Protein AF-A0A9N9K2U1-F1 (afdb_monomer_lite)

Radius of gyration: 15.83 Å; chains: 1; bounding box: 37×34×40 Å

Sequence (116 aa):
YLFLLRSVTKIMSVLKENAMYYLAAAVSDFFIPAQKMLETDPALLVDKSRLALTRYGHQIVIANLLTTRKREVVLITRDSEFPIKLTEDEIAEDKEIESKIIPELVTRHHEWIRDA

Secondary structure (DSSP, 8-state):
-HHHHHHHHHHHTTTGGG------S--TTS---GGGTT---HHHHHHHHHHHHHHH--S-EEE--TTTTTTEEEEE-SS-EEEEE--HHHHHTT--THHHHHHHHHHHHHHHHHH-

InterPro domains:
  IPR035929 CoaB-like superfamily [G3DSA:3.40.50.10300] (1-38)
  IPR035929 CoaB-like superfamily [G3DSA:3.40.50.10300] (39-116)
  IPR035929 CoaB-like superfamily [SSF102645] (1-113)

pLDDT: mean 78.91, std 15.03, range [39.44, 92.38]

Organism: NCBI:txid60492

Structure (mmCIF, N/CA/C/O backbone):
data_AF-A0A9N9K2U1-F1
#
_entry.id   AF-A0A9N9K2U1-F1
#
loop_
_atom_site.group_PDB
_atom_site.id
_atom_site.type_symbol
_atom_site.label_atom_id
_atom_site.label_alt_id
_atom_site.label_comp_id
_atom_site.label_asym_id
_atom_site.label_entity_id
_atom_site.label_seq_id
_atom_site.pdbx_PDB_ins_code
_atom_site.Cartn_x
_atom_site.Cartn_y
_atom_site.Cartn_z
_atom_site.occupancy
_atom_site.B_iso_or_equiv
_atom_site.auth_seq_id
_atom_site.auth_comp_id
_atom_site.auth_asym_id
_atom_site.auth_atom_id
_atom_site.pdbx_PDB_model_num
ATOM 1 N N . TYR A 1 1 ? -21.525 -0.632 -5.231 1.00 62.09 1 TYR A N 1
ATOM 2 C CA . TYR A 1 1 ? -20.169 -0.629 -4.644 1.00 62.09 1 TYR A CA 1
ATOM 3 C C . TYR A 1 1 ? -20.146 -0.031 -3.232 1.00 62.09 1 TYR A C 1
ATOM 5 O O . TYR A 1 1 ? -19.990 -0.790 -2.286 1.00 62.09 1 TYR A O 1
ATOM 13 N N . LEU A 1 2 ? -20.403 1.273 -3.050 1.00 71.06 2 LEU A N 1
ATOM 14 C CA . LEU A 1 2 ? -20.284 1.954 -1.742 1.00 71.06 2 LEU A CA 1
ATOM 15 C C . LEU A 1 2 ? -21.135 1.347 -0.609 1.00 71.06 2 LEU A C 1
ATOM 17 O O . LEU A 1 2 ? -20.677 1.252 0.525 1.00 71.06 2 LEU A O 1
ATOM 21 N N . PHE A 1 3 ? -22.356 0.894 -0.910 1.00 75.62 3 PHE A N 1
ATOM 22 C CA . PHE A 1 3 ? -23.236 0.272 0.087 1.00 75.62 3 PHE A CA 1
ATOM 23 C C . PHE A 1 3 ? -22.705 -1.078 0.603 1.00 75.62 3 PHE A C 1
ATOM 25 O O . PHE A 1 3 ? -22.787 -1.364 1.797 1.00 75.62 3 PHE A O 1
ATOM 32 N N . LEU A 1 4 ? -22.111 -1.884 -0.284 1.00 80.56 4 LEU A N 1
ATOM 33 C CA . LEU A 1 4 ? -21.496 -3.164 0.075 1.00 80.56 4 LEU A CA 1
ATOM 34 C C . LEU A 1 4 ? -20.238 -2.935 0.907 1.00 80.56 4 LEU A C 1
ATOM 36 O O . LEU A 1 4 ? -20.122 -3.510 1.984 1.00 80.56 4 LEU A O 1
ATOM 40 N N . LEU A 1 5 ? -19.360 -2.026 0.468 1.00 82.50 5 LEU A N 1
ATOM 41 C CA . LEU A 1 5 ? -18.150 -1.679 1.213 1.00 82.50 5 LEU A CA 1
ATOM 42 C C . LEU A 1 5 ? -18.492 -1.189 2.627 1.00 82.50 5 LEU A C 1
ATOM 44 O O . LEU A 1 5 ? -17.923 -1.681 3.593 1.00 82.50 5 LEU A O 1
ATOM 48 N N . ARG A 1 6 ? -19.490 -0.306 2.769 1.00 82.94 6 ARG A N 1
ATOM 49 C CA . ARG A 1 6 ? -19.962 0.167 4.083 1.00 82.94 6 ARG A CA 1
ATOM 50 C C . ARG A 1 6 ? -20.526 -0.954 4.963 1.00 82.94 6 ARG A C 1
ATOM 52 O O . ARG A 1 6 ? -20.464 -0.865 6.185 1.00 82.94 6 ARG A O 1
ATOM 59 N N . SER A 1 7 ? -21.137 -1.970 4.365 1.00 85.06 7 SER A N 1
ATOM 60 C CA . SER A 1 7 ? -21.691 -3.101 5.114 1.00 85.06 7 SER A CA 1
ATOM 61 C C . SER A 1 7 ? -20.575 -4.031 5.588 1.00 85.06 7 SER A C 1
ATOM 63 O O . SER A 1 7 ? -20.546 -4.398 6.759 1.00 85.06 7 SER A O 1
ATOM 65 N N . VAL A 1 8 ? -19.608 -4.326 4.715 1.00 87.25 8 VAL A N 1
ATOM 66 C CA . VAL A 1 8 ? -18.418 -5.121 5.048 1.00 87.25 8 VAL A CA 1
ATOM 67 C C . VAL A 1 8 ? -17.598 -4.441 6.143 1.00 87.25 8 VAL A C 1
ATOM 69 O O . VAL A 1 8 ? -17.231 -5.101 7.111 1.00 87.25 8 VAL A O 1
ATOM 72 N N . THR A 1 9 ? -17.392 -3.121 6.069 1.00 86.81 9 THR A N 1
ATOM 73 C CA . THR A 1 9 ? -16.618 -2.402 7.094 1.00 86.81 9 THR A CA 1
ATOM 74 C C . THR A 1 9 ? -17.273 -2.438 8.475 1.00 86.81 9 THR A C 1
ATOM 76 O O . THR A 1 9 ? -16.577 -2.528 9.483 1.00 86.81 9 THR A O 1
ATOM 79 N N . LYS A 1 10 ? -18.612 -2.429 8.548 1.00 86.56 10 LYS A N 1
ATOM 80 C CA . LYS A 1 10 ? -19.348 -2.603 9.813 1.00 86.56 10 LYS A CA 1
ATOM 81 C C . LYS A 1 10 ? -19.220 -4.011 10.386 1.00 86.56 10 LYS A C 1
ATOM 83 O O . LYS A 1 10 ? -19.194 -4.163 11.596 1.00 86.56 10 LYS A O 1
ATOM 88 N N . ILE A 1 11 ? -19.174 -5.035 9.538 1.00 89.25 11 ILE A N 1
ATOM 89 C CA . ILE A 1 11 ? -19.014 -6.424 9.991 1.00 89.25 11 ILE A CA 1
ATOM 90 C C . ILE A 1 11 ? -17.582 -6.641 10.490 1.00 89.25 11 ILE A C 1
ATOM 92 O O . ILE A 1 11 ? -17.364 -7.210 11.557 1.00 89.25 11 ILE A O 1
ATOM 96 N N . MET A 1 12 ? -16.601 -6.128 9.748 1.00 88.12 12 MET A N 1
ATOM 97 C CA . MET A 1 12 ? -15.184 -6.258 10.077 1.00 88.12 12 MET A CA 1
ATOM 98 C C . MET A 1 12 ? -14.746 -5.375 11.255 1.00 88.12 12 MET A C 1
ATOM 100 O O . MET A 1 12 ? -13.660 -5.589 11.783 1.00 88.12 12 MET A O 1
ATOM 104 N N . SER A 1 13 ? -15.576 -4.437 11.737 1.00 87.06 13 SER A N 1
ATOM 105 C CA . SER A 1 13 ? -15.221 -3.582 12.881 1.00 87.06 13 SER A CA 1
ATOM 106 C C . SER A 1 13 ? -14.967 -4.363 14.174 1.00 87.06 13 SER A C 1
ATOM 108 O O . SER A 1 13 ? -14.296 -3.854 15.066 1.00 87.06 13 SER A O 1
ATOM 110 N N . VAL A 1 14 ? -15.479 -5.595 14.285 1.00 90.81 14 VAL A N 1
ATOM 111 C CA . VAL A 1 14 ? -15.221 -6.491 15.427 1.00 90.81 14 VAL A CA 1
ATOM 112 C C . VAL A 1 14 ? -13.753 -6.929 15.482 1.00 90.81 14 VAL A C 1
ATOM 114 O O . VAL A 1 14 ? -13.219 -7.132 16.568 1.00 90.81 14 VAL A O 1
ATOM 117 N N . LEU A 1 15 ? -13.092 -7.032 14.325 1.00 87.56 15 LEU A N 1
ATOM 118 C CA . LEU A 1 15 ? -11.693 -7.455 14.210 1.00 87.56 15 LEU A CA 1
ATOM 119 C C . LEU A 1 15 ? -10.699 -6.321 14.503 1.00 87.56 15 LEU A C 1
ATOM 121 O O . LEU A 1 15 ? -9.527 -6.604 14.748 1.00 87.56 15 LEU A O 1
ATOM 125 N N . LYS A 1 16 ? -11.169 -5.064 14.504 1.00 86.69 16 LYS A N 1
ATOM 126 C CA . LYS A 1 16 ? -10.372 -3.850 14.739 1.00 86.69 16 LYS A CA 1
ATOM 127 C C . LYS A 1 16 ? -9.059 -3.854 13.933 1.00 86.69 16 LYS A C 1
ATOM 129 O O . LYS A 1 16 ? -9.114 -3.995 12.715 1.00 86.69 16 LYS A O 1
ATOM 134 N N . GLU A 1 17 ? -7.907 -3.710 14.588 1.00 85.75 17 GLU A N 1
ATOM 135 C CA . GLU A 1 17 ? -6.563 -3.714 14.002 1.00 85.75 17 GLU A CA 1
ATOM 136 C C . GLU A 1 17 ? -6.183 -5.021 13.292 1.00 85.75 17 GLU A C 1
ATOM 138 O O . GLU A 1 17 ? -5.296 -5.001 12.451 1.00 85.75 17 GLU A O 1
ATOM 143 N N . ASN A 1 18 ? -6.883 -6.135 13.543 1.00 86.50 18 ASN A N 1
ATOM 144 C CA . ASN A 1 18 ? -6.639 -7.407 12.850 1.00 86.50 18 ASN A CA 1
ATOM 145 C C . ASN A 1 18 ? -7.273 -7.471 11.450 1.00 86.50 18 ASN A C 1
ATOM 147 O O . ASN A 1 18 ? -7.110 -8.466 10.740 1.00 86.50 18 ASN A O 1
ATOM 151 N N . ALA A 1 19 ? -8.034 -6.448 11.052 1.00 88.12 19 ALA A N 1
ATOM 152 C CA . ALA A 1 19 ? -8.656 -6.351 9.739 1.00 88.12 19 ALA A CA 1
ATOM 153 C C . ALA A 1 19 ? -7.898 -5.378 8.824 1.00 88.12 19 ALA A C 1
ATOM 155 O O . ALA A 1 19 ? -7.856 -4.176 9.077 1.00 88.12 19 ALA A O 1
ATOM 156 N N . MET A 1 20 ? -7.422 -5.882 7.682 1.00 87.06 20 MET A N 1
ATOM 157 C CA . MET A 1 20 ? -6.879 -5.062 6.598 1.00 87.06 20 MET A CA 1
ATOM 158 C C . MET A 1 20 ? -7.894 -4.901 5.461 1.00 87.06 20 MET A C 1
ATOM 160 O O . MET A 1 20 ? -8.504 -5.872 5.013 1.00 87.06 20 MET A O 1
ATOM 164 N N . TYR A 1 21 ? -8.009 -3.682 4.926 1.00 87.06 21 TYR A N 1
ATOM 165 C CA . TYR A 1 21 ? -8.753 -3.405 3.696 1.00 87.06 21 TYR A CA 1
ATOM 166 C C . TYR A 1 21 ? -7.792 -3.214 2.520 1.00 87.06 21 TYR A C 1
ATOM 168 O O . TYR A 1 21 ? -7.158 -2.169 2.390 1.00 87.06 21 TYR A O 1
ATOM 176 N N . TYR A 1 22 ? -7.721 -4.202 1.627 1.00 85.75 22 TYR A N 1
ATOM 177 C CA . TYR A 1 22 ? -6.996 -4.082 0.361 1.00 85.75 22 TYR A CA 1
ATOM 178 C C . TYR A 1 22 ? -7.919 -3.520 -0.730 1.00 85.75 22 TYR A C 1
ATOM 180 O O . TYR A 1 22 ? -8.595 -4.252 -1.454 1.00 85.75 22 TYR A O 1
ATOM 188 N N . LEU A 1 23 ? -8.000 -2.191 -0.812 1.00 79.88 23 LEU A N 1
ATOM 189 C CA 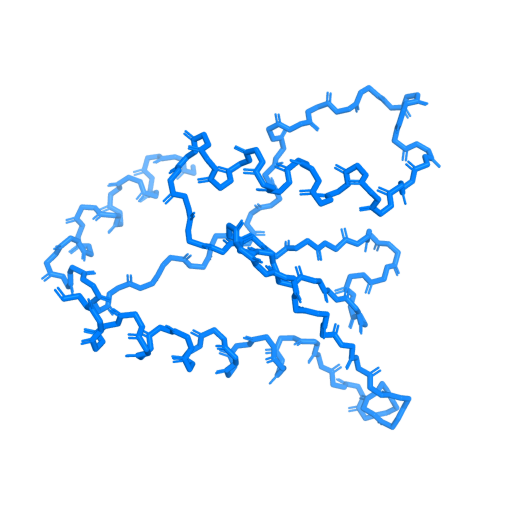. LEU A 1 23 ? -8.866 -1.488 -1.761 1.00 79.88 23 LEU A CA 1
ATOM 190 C C . LEU A 1 23 ? -8.109 -1.176 -3.060 1.00 79.88 23 LEU A C 1
ATOM 192 O O . LEU A 1 23 ? -7.808 -0.024 -3.348 1.00 79.88 23 LEU A O 1
ATOM 196 N N . ALA A 1 24 ? -7.845 -2.199 -3.876 1.00 66.38 24 ALA A N 1
ATOM 197 C CA . ALA A 1 24 ? -7.224 -2.047 -5.201 1.00 66.38 24 ALA A CA 1
ATOM 198 C C . ALA A 1 24 ? -8.148 -1.420 -6.268 1.00 66.38 24 ALA A C 1
ATOM 200 O O . ALA A 1 24 ? -7.840 -1.431 -7.460 1.00 66.38 24 ALA A O 1
ATOM 201 N N . ALA A 1 25 ? -9.302 -0.880 -5.866 1.00 54.62 25 ALA A N 1
ATOM 202 C CA . ALA A 1 25 ? -10.151 -0.135 -6.779 1.00 54.62 25 ALA A CA 1
ATOM 203 C C . ALA A 1 25 ? -9.381 1.105 -7.234 1.00 54.62 25 ALA A C 1
ATOM 205 O O . ALA A 1 25 ? -8.944 1.887 -6.395 1.00 54.62 25 ALA A O 1
ATOM 206 N N . ALA A 1 26 ? -9.217 1.277 -8.549 1.00 47.38 26 ALA A N 1
ATOM 207 C CA . ALA A 1 26 ? -8.640 2.482 -9.127 1.00 47.38 26 ALA A CA 1
ATOM 208 C C . ALA A 1 26 ? -9.384 3.694 -8.554 1.00 47.38 26 ALA A C 1
ATOM 210 O O . ALA A 1 26 ? -10.538 3.952 -8.907 1.00 47.38 26 ALA A O 1
ATOM 211 N N . VAL A 1 27 ? -8.748 4.384 -7.606 1.00 43.97 27 VAL A N 1
ATOM 212 C CA . VAL A 1 27 ? -9.331 5.540 -6.938 1.00 43.97 27 VAL A CA 1
ATOM 213 C C . VAL A 1 27 ? -9.322 6.663 -7.966 1.00 43.97 27 VAL A C 1
ATOM 215 O O . VAL A 1 27 ? -8.354 7.399 -8.128 1.00 43.97 27 VAL A O 1
ATOM 218 N N . SER A 1 28 ? -10.424 6.751 -8.707 1.00 39.69 28 SER A N 1
ATOM 219 C CA . SER A 1 28 ? -10.737 7.788 -9.691 1.00 39.69 28 SER A CA 1
ATOM 220 C C . SER A 1 28 ? -10.805 9.201 -9.083 1.00 39.69 28 SER A C 1
ATOM 222 O O . SER A 1 28 ? -11.158 10.146 -9.788 1.00 39.69 28 SER A O 1
ATOM 224 N N . ASP A 1 29 ? -10.478 9.384 -7.800 1.00 41.41 29 ASP A N 1
ATOM 225 C CA . ASP A 1 29 ? -10.630 10.653 -7.077 1.00 41.41 29 ASP A CA 1
ATOM 226 C C . ASP A 1 29 ? -9.716 11.773 -7.596 1.00 41.41 29 ASP A C 1
ATOM 228 O O . ASP A 1 29 ? -9.871 12.930 -7.207 1.00 41.41 29 ASP A O 1
ATOM 232 N N . PHE A 1 30 ? -8.812 11.466 -8.529 1.00 43.19 30 PHE A N 1
ATOM 233 C CA . PHE A 1 30 ? -8.181 12.464 -9.381 1.00 43.19 30 PHE A CA 1
ATOM 234 C C . PHE A 1 30 ? -8.648 12.268 -10.826 1.00 43.19 30 PHE A C 1
ATOM 236 O O . PHE A 1 30 ? -7.966 11.631 -11.627 1.00 43.19 30 PHE A O 1
ATOM 243 N N . PHE A 1 31 ? -9.801 12.847 -11.179 1.00 41.34 31 PHE A N 1
ATOM 244 C CA . PHE A 1 31 ? -10.161 13.086 -12.578 1.00 41.34 31 PHE A CA 1
ATOM 245 C C . PHE A 1 31 ? -9.148 14.080 -13.158 1.00 41.34 31 PHE A C 1
ATOM 247 O O . PHE A 1 31 ? -9.289 15.297 -13.039 1.00 41.34 31 PHE A O 1
ATOM 254 N N . ILE A 1 32 ? -8.060 13.555 -13.716 1.00 44.47 32 ILE A N 1
ATOM 255 C CA . ILE A 1 32 ? -7.128 14.330 -14.523 1.00 44.47 32 ILE A CA 1
ATOM 256 C C . ILE A 1 32 ? -7.801 14.456 -15.895 1.00 44.47 32 ILE A C 1
ATOM 258 O O . ILE A 1 32 ? -8.069 13.426 -16.512 1.00 44.47 32 ILE A O 1
ATOM 262 N N . PRO A 1 33 ? -8.104 15.670 -16.388 1.00 40.72 33 PRO A N 1
ATOM 263 C CA . PRO A 1 33 ? -8.613 15.847 -17.744 1.00 40.72 33 PRO A CA 1
ATOM 264 C C . PRO A 1 33 ? -7.694 15.125 -18.733 1.00 40.72 33 PRO A C 1
ATOM 266 O O . PRO A 1 33 ? -6.477 15.206 -18.579 1.00 40.72 33 PRO A O 1
ATOM 269 N N . ALA A 1 34 ? -8.248 14.452 -19.744 1.00 47.78 34 ALA A N 1
ATOM 270 C CA . ALA A 1 34 ? -7.492 13.612 -20.684 1.00 47.78 34 ALA A CA 1
ATOM 271 C C . ALA A 1 34 ? -6.252 14.305 -21.298 1.00 47.78 34 ALA A C 1
ATOM 273 O O . ALA A 1 34 ? -5.257 13.648 -21.584 1.00 47.78 34 ALA A O 1
ATOM 274 N N . GLN A 1 35 ? -6.258 15.640 -21.406 1.00 45.66 35 GLN A N 1
ATOM 275 C CA . GLN A 1 35 ? -5.111 16.455 -21.835 1.00 45.66 35 GLN A CA 1
ATOM 276 C C . GLN A 1 35 ? -3.897 16.442 -20.883 1.00 45.66 35 GLN A C 1
ATOM 278 O O . GLN A 1 35 ? -2.785 16.670 -21.342 1.00 45.66 35 GLN A O 1
ATOM 283 N N . LYS A 1 36 ? -4.077 16.173 -19.583 1.00 44.47 36 LYS A N 1
ATOM 284 C CA . LYS A 1 36 ? -3.003 16.028 -18.575 1.00 44.47 36 LYS A CA 1
ATOM 285 C C . LYS A 1 36 ? -2.699 14.567 -18.219 1.00 44.47 36 LYS A C 1
ATOM 287 O O . LYS A 1 36 ? -1.800 14.317 -17.427 1.00 44.47 36 LYS A O 1
ATOM 292 N N . MET A 1 37 ? -3.438 13.604 -18.778 1.00 47.19 37 MET A N 1
ATOM 293 C CA . MET A 1 37 ? -3.159 12.16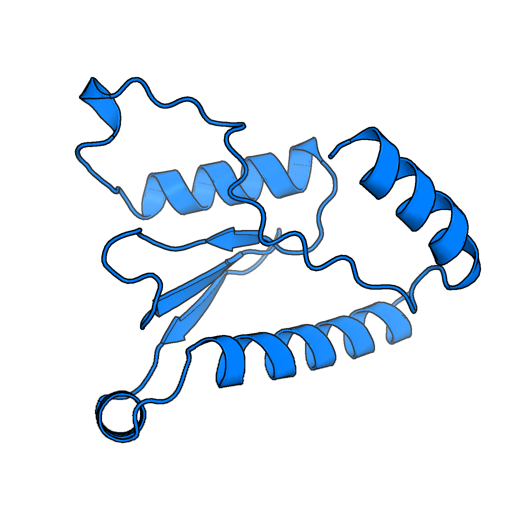9 -18.601 1.00 47.19 37 MET A CA 1
ATOM 294 C C . MET A 1 37 ? -1.977 11.684 -19.457 1.00 47.19 37 MET A C 1
ATOM 296 O O . MET A 1 37 ? -1.575 10.534 -19.329 1.00 47.19 37 MET A O 1
ATOM 300 N N . LEU A 1 38 ? -1.446 12.541 -20.335 1.00 39.44 38 LEU A N 1
ATOM 301 C CA . LEU A 1 38 ? -0.417 12.183 -21.312 1.00 39.44 38 LEU A CA 1
ATOM 302 C C . LEU A 1 38 ? 1.006 12.129 -20.747 1.00 39.44 38 LEU A C 1
ATOM 304 O O . LEU A 1 38 ? 1.866 11.541 -21.393 1.00 39.44 38 LEU A O 1
ATOM 308 N N . GLU A 1 39 ? 1.264 12.650 -19.546 1.00 42.66 39 GLU A N 1
ATOM 309 C CA . GLU A 1 39 ? 2.593 12.565 -18.937 1.00 42.66 39 GLU A CA 1
ATOM 310 C C . GLU A 1 39 ? 2.488 12.076 -17.494 1.00 42.66 39 GLU A C 1
ATOM 312 O O . GLU A 1 39 ? 2.108 12.785 -16.562 1.00 42.66 39 GLU A O 1
ATOM 317 N N . THR A 1 40 ? 2.773 10.786 -17.348 1.00 57.66 40 THR A N 1
ATOM 318 C CA . THR A 1 40 ? 2.823 10.028 -16.101 1.00 57.66 40 THR A CA 1
ATOM 319 C C . THR A 1 40 ? 4.042 10.462 -15.283 1.00 57.66 40 THR A C 1
ATOM 321 O O . THR A 1 40 ? 5.021 9.731 -15.198 1.00 57.66 40 THR A O 1
ATOM 324 N N . ASP A 1 41 ? 4.024 11.680 -14.741 1.00 64.75 41 ASP A N 1
ATOM 325 C CA . ASP A 1 41 ? 5.120 12.185 -13.910 1.00 64.75 41 ASP A CA 1
ATOM 326 C C . ASP A 1 41 ? 5.157 11.421 -12.567 1.00 64.75 41 ASP A C 1
ATOM 328 O O . ASP A 1 41 ? 4.193 11.506 -11.789 1.00 64.75 41 ASP A O 1
ATOM 332 N N . PRO A 1 42 ? 6.239 10.671 -12.270 1.00 66.81 42 PRO A N 1
ATOM 333 C CA . PRO A 1 42 ? 6.393 9.960 -11.004 1.00 66.81 42 PRO A CA 1
ATOM 334 C C . PRO A 1 42 ? 6.297 10.884 -9.784 1.00 66.81 42 PRO A C 1
ATOM 336 O O . PRO A 1 42 ? 5.760 10.469 -8.756 1.00 66.81 42 PRO A O 1
ATOM 339 N N . ALA A 1 43 ? 6.742 12.140 -9.896 1.00 70.12 43 ALA A N 1
ATOM 340 C CA . ALA A 1 43 ? 6.674 13.100 -8.795 1.00 70.12 43 ALA A CA 1
ATOM 341 C C . ALA A 1 43 ? 5.217 13.445 -8.442 1.00 70.12 43 ALA A C 1
ATOM 343 O O . ALA A 1 43 ? 4.815 13.408 -7.277 1.00 70.12 43 ALA A O 1
ATOM 344 N N . LEU A 1 44 ? 4.376 13.667 -9.458 1.00 75.50 44 LEU A N 1
ATOM 345 C CA . LEU A 1 44 ? 2.955 13.961 -9.263 1.00 75.50 44 LEU A CA 1
ATOM 346 C C . LEU A 1 44 ? 2.194 12.775 -8.649 1.00 75.50 44 LEU A C 1
ATOM 348 O O . LEU A 1 44 ? 1.200 12.963 -7.941 1.00 75.50 44 LEU A O 1
ATOM 352 N N . LEU A 1 45 ? 2.632 11.549 -8.939 1.00 74.88 45 LEU A N 1
ATOM 353 C CA . LEU A 1 45 ? 2.047 10.331 -8.386 1.00 74.88 45 LEU A CA 1
ATOM 354 C C . LEU A 1 45 ? 2.313 10.215 -6.877 1.00 74.88 45 LEU A C 1
ATOM 356 O O . LEU A 1 45 ? 1.402 9.866 -6.118 1.00 74.88 45 LEU A O 1
ATOM 360 N N . VAL A 1 46 ? 3.528 10.555 -6.440 1.00 80.25 46 VAL A N 1
ATOM 361 C CA . VAL A 1 46 ? 3.914 10.551 -5.023 1.00 80.25 46 VAL A CA 1
ATOM 362 C C . VAL A 1 46 ? 3.118 11.587 -4.237 1.00 80.25 46 VAL A C 1
ATOM 364 O O . VAL A 1 46 ? 2.475 11.241 -3.241 1.00 80.25 46 VAL A O 1
ATOM 367 N N . ASP A 1 47 ? 3.068 12.826 -4.722 1.00 82.00 47 ASP A N 1
ATOM 368 C CA . ASP A 1 47 ? 2.362 13.914 -4.037 1.00 82.00 47 ASP A CA 1
ATOM 369 C C . ASP A 1 47 ? 0.866 13.621 -3.875 1.00 82.00 47 ASP A C 1
ATOM 371 O O . ASP A 1 47 ? 0.285 13.820 -2.803 1.00 82.00 47 ASP A O 1
ATOM 375 N N . LYS A 1 48 ? 0.226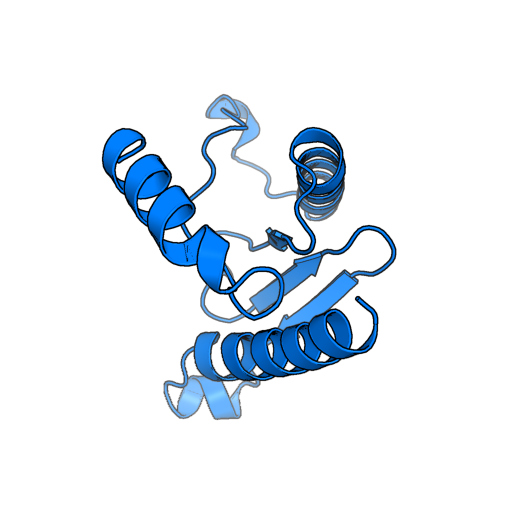 13.067 -4.913 1.00 78.25 48 LYS A N 1
ATOM 376 C CA . LYS A 1 48 ? -1.184 12.647 -4.845 1.00 78.25 48 LYS A CA 1
ATOM 377 C C . LYS A 1 48 ? -1.410 11.522 -3.850 1.00 78.25 48 LYS A C 1
ATOM 379 O O . LYS A 1 48 ? -2.415 11.533 -3.136 1.00 78.25 48 LYS A O 1
ATOM 384 N N . SER A 1 49 ? -0.485 10.571 -3.793 1.00 82.12 49 SER A N 1
ATOM 385 C CA . SER A 1 49 ? -0.557 9.455 -2.853 1.00 82.12 49 SER A CA 1
ATOM 386 C C . SER A 1 49 ? -0.453 9.958 -1.413 1.00 82.12 49 SER A C 1
ATOM 388 O O . SER A 1 49 ? -1.293 9.616 -0.582 1.00 82.12 49 SER A O 1
ATOM 390 N N . ARG A 1 50 ? 0.484 10.873 -1.132 1.00 84.81 50 ARG A N 1
ATOM 391 C CA . ARG A 1 50 ? 0.622 11.536 0.180 1.00 84.81 50 ARG A CA 1
ATOM 392 C C . ARG A 1 50 ? -0.601 12.375 0.552 1.00 84.81 50 ARG A C 1
ATOM 394 O O . ARG A 1 50 ? -1.042 12.352 1.708 1.00 84.81 50 ARG A O 1
ATOM 401 N N . LEU A 1 51 ? -1.204 13.053 -0.424 1.00 83.12 51 LEU A N 1
ATOM 402 C CA . LEU A 1 51 ? -2.453 13.782 -0.216 1.00 83.12 51 LEU A CA 1
ATOM 403 C C . LEU A 1 51 ? -3.608 12.834 0.138 1.00 83.12 51 LEU A C 1
ATOM 405 O O . LEU A 1 51 ? -4.353 13.126 1.070 1.00 83.12 51 LEU A O 1
ATOM 409 N N . ALA A 1 52 ? -3.744 11.695 -0.545 1.00 79.25 52 ALA A N 1
ATOM 410 C CA . ALA A 1 52 ? -4.767 10.692 -0.236 1.00 79.25 52 ALA A CA 1
ATOM 411 C C . ALA A 1 52 ? -4.571 10.070 1.160 1.00 79.25 52 ALA A C 1
ATOM 413 O O . ALA A 1 52 ? -5.539 9.952 1.915 1.00 79.25 52 ALA A O 1
ATOM 414 N N . LEU A 1 53 ? -3.327 9.755 1.541 1.00 84.06 53 LEU A N 1
ATOM 415 C CA . LEU A 1 53 ? -2.975 9.270 2.886 1.00 84.06 53 LEU A CA 1
ATOM 416 C C . LEU A 1 53 ? -3.406 10.253 3.985 1.00 84.06 53 LEU A C 1
ATOM 418 O O . LEU A 1 53 ? -3.940 9.851 5.022 1.00 84.06 53 LEU A O 1
ATOM 422 N N . THR A 1 54 ? -3.193 11.550 3.754 1.00 83.12 54 THR A N 1
ATOM 423 C CA . THR A 1 54 ? -3.573 12.606 4.704 1.00 83.12 54 THR A CA 1
ATOM 424 C C . THR A 1 54 ? -5.083 12.845 4.709 1.00 83.12 54 THR A C 1
ATOM 426 O O . THR A 1 54 ? -5.694 12.913 5.772 1.00 83.12 54 THR A O 1
ATOM 429 N N . ARG A 1 55 ? -5.705 12.934 3.528 1.00 81.75 55 ARG A N 1
ATOM 430 C CA . ARG A 1 55 ? -7.124 13.281 3.362 1.00 81.75 55 ARG A CA 1
ATOM 431 C C . ARG A 1 55 ? -8.067 12.197 3.871 1.00 81.75 55 ARG A C 1
ATOM 433 O O . ARG A 1 55 ? -9.108 12.521 4.434 1.00 81.75 55 ARG A O 1
ATOM 440 N N . TYR A 1 56 ? -7.720 10.933 3.650 1.00 79.62 56 TYR A N 1
ATOM 441 C CA . TYR A 1 56 ? -8.579 9.796 3.985 1.00 79.62 56 TYR A CA 1
ATOM 442 C C . TYR A 1 56 ? -8.084 8.996 5.192 1.00 79.62 56 TYR A C 1
ATOM 444 O O . TYR A 1 56 ? -8.742 8.045 5.608 1.00 79.62 56 TYR A O 1
ATOM 452 N N . GLY A 1 57 ? -6.933 9.367 5.761 1.00 80.75 57 GLY A N 1
ATOM 453 C CA . GLY A 1 57 ? -6.352 8.667 6.903 1.00 80.75 57 GLY A CA 1
ATOM 454 C C . GLY A 1 57 ? -5.869 7.251 6.579 1.00 80.75 57 GLY A C 1
ATOM 455 O O . GLY A 1 57 ? -5.760 6.435 7.488 1.00 80.75 57 GLY A O 1
ATOM 456 N N . HIS A 1 58 ? -5.608 6.941 5.305 1.00 85.19 58 HIS A N 1
ATOM 457 C CA . HIS A 1 58 ? -5.064 5.647 4.891 1.00 85.19 58 HIS A CA 1
ATOM 458 C C . HIS A 1 58 ? -3.622 5.473 5.388 1.00 85.19 58 HIS A C 1
ATOM 460 O O . HIS A 1 58 ? -2.881 6.450 5.523 1.00 85.19 58 HIS A O 1
ATOM 466 N N . GLN A 1 59 ? -3.229 4.226 5.648 1.00 84.56 59 GLN A N 1
ATOM 467 C CA . GLN A 1 59 ? -1.885 3.873 6.116 1.00 84.56 59 GLN A CA 1
ATOM 468 C C . GLN A 1 59 ? -0.897 3.741 4.949 1.00 84.56 59 GLN A C 1
ATOM 470 O O . GLN A 1 59 ? 0.247 4.182 5.048 1.00 84.56 59 GLN A O 1
ATOM 475 N N . ILE A 1 60 ? -1.345 3.141 3.842 1.00 87.38 60 ILE A N 1
ATOM 476 C CA . ILE A 1 60 ? -0.517 2.809 2.679 1.00 87.38 60 ILE A CA 1
ATOM 477 C C . ILE A 1 60 ? -1.300 3.117 1.398 1.00 87.38 60 ILE A C 1
ATOM 479 O O . ILE A 1 60 ? -2.497 2.839 1.312 1.00 87.38 60 ILE A O 1
ATOM 483 N N . VAL A 1 61 ? -0.614 3.663 0.393 1.00 86.12 61 VAL A N 1
ATOM 484 C CA . VAL A 1 61 ? -1.098 3.785 -0.989 1.00 86.12 61 VAL A CA 1
ATOM 485 C C . VAL A 1 61 ? -0.147 3.025 -1.906 1.00 86.12 61 VAL A C 1
ATOM 487 O O . VAL A 1 61 ? 1.063 3.204 -1.827 1.00 86.12 61 VAL A O 1
ATOM 490 N N . ILE A 1 62 ? -0.686 2.179 -2.784 1.00 85.38 62 ILE A N 1
ATOM 491 C CA . ILE A 1 62 ? 0.096 1.487 -3.813 1.00 85.38 62 ILE A CA 1
ATOM 492 C C . ILE A 1 62 ? -0.022 2.296 -5.095 1.00 85.38 62 ILE A C 1
ATOM 494 O O . ILE A 1 62 ? -1.080 2.350 -5.721 1.00 85.38 62 ILE A O 1
ATOM 498 N N . ALA A 1 63 ? 1.069 2.950 -5.455 1.00 83.38 63 ALA A N 1
ATOM 499 C CA . ALA A 1 63 ? 1.180 3.782 -6.630 1.00 83.38 63 ALA A CA 1
ATOM 500 C C . ALA A 1 63 ? 1.805 2.989 -7.781 1.00 83.38 63 ALA A C 1
ATOM 502 O O . ALA A 1 63 ? 2.774 2.256 -7.593 1.00 83.38 63 ALA A O 1
ATOM 503 N N . ASN A 1 64 ? 1.269 3.134 -8.987 1.00 78.88 64 ASN A N 1
ATOM 504 C CA . ASN A 1 64 ? 1.833 2.520 -10.181 1.00 78.88 64 ASN A CA 1
ATOM 505 C C . ASN A 1 64 ? 1.576 3.366 -11.429 1.00 78.88 64 ASN A C 1
ATOM 507 O O . ASN A 1 64 ? 0.602 4.115 -11.509 1.00 78.88 64 ASN A O 1
ATOM 511 N N . LEU A 1 65 ? 2.446 3.221 -12.428 1.00 75.00 65 LEU A N 1
ATOM 512 C CA . LEU A 1 65 ? 2.181 3.733 -13.770 1.00 75.00 65 LEU A CA 1
ATOM 513 C C . LEU A 1 65 ? 1.409 2.659 -14.543 1.00 75.00 65 LEU A C 1
ATOM 515 O O . LEU A 1 65 ? 1.712 1.472 -14.440 1.00 75.00 65 LEU A O 1
ATOM 519 N N . LEU A 1 66 ? 0.424 3.047 -15.358 1.00 70.19 66 LEU A N 1
ATOM 520 C CA . LEU A 1 66 ? -0.385 2.084 -16.126 1.00 70.19 66 LEU A CA 1
ATOM 521 C C . LEU A 1 66 ? 0.461 1.200 -17.053 1.00 70.19 66 LEU A C 1
ATOM 523 O O . LEU A 1 66 ? 0.125 0.037 -17.271 1.00 70.19 66 LEU A O 1
ATOM 527 N N . THR A 1 67 ? 1.561 1.748 -17.567 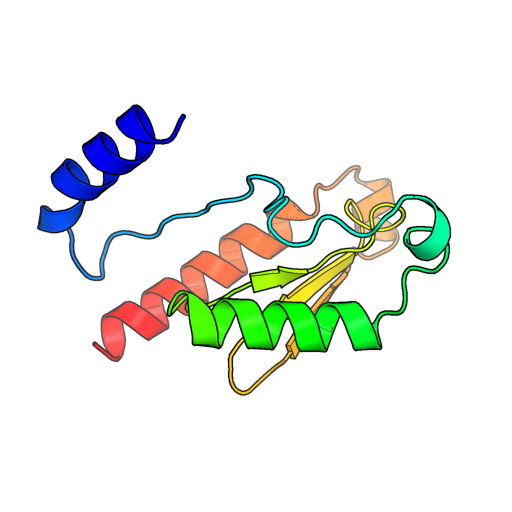1.00 71.38 67 THR A N 1
ATOM 528 C CA . THR A 1 67 ? 2.526 1.063 -18.432 1.00 71.38 67 THR A CA 1
ATOM 529 C C . THR A 1 67 ? 3.364 0.032 -17.676 1.00 71.38 67 THR A C 1
ATOM 531 O O . THR A 1 67 ? 3.682 -1.013 -18.239 1.00 71.38 67 THR A O 1
ATOM 534 N N . THR A 1 68 ? 3.686 0.285 -16.402 1.00 77.44 68 THR A N 1
ATOM 535 C CA . THR A 1 68 ? 4.584 -0.558 -15.596 1.00 77.44 68 THR A CA 1
ATOM 536 C C . THR A 1 68 ? 3.875 -1.345 -14.492 1.00 77.44 68 THR A C 1
ATOM 538 O O . THR A 1 68 ? 4.508 -2.168 -13.842 1.00 77.44 68 THR A O 1
ATOM 541 N N . ARG A 1 69 ? 2.546 -1.219 -14.348 1.00 73.69 69 ARG A N 1
ATOM 542 C CA . ARG A 1 69 ? 1.743 -1.789 -13.244 1.00 73.69 69 ARG A CA 1
ATOM 543 C C . ARG A 1 69 ? 1.932 -3.272 -12.933 1.00 73.69 69 ARG A C 1
ATOM 545 O O . ARG A 1 69 ? 1.693 -3.670 -11.804 1.00 73.69 69 ARG A O 1
ATOM 552 N N . LYS A 1 70 ? 2.283 -4.086 -13.933 1.00 80.00 70 LYS A N 1
ATOM 553 C CA . LYS A 1 70 ? 2.497 -5.536 -13.773 1.00 80.00 70 LYS A CA 1
ATOM 554 C C . LYS A 1 70 ? 3.918 -5.889 -13.333 1.00 80.00 70 LYS A C 1
ATOM 556 O O . LYS A 1 70 ? 4.182 -7.039 -13.025 1.00 80.00 70 LYS A O 1
ATOM 561 N N . ARG A 1 71 ? 4.839 -4.928 -13.381 1.00 84.12 71 ARG A N 1
ATOM 562 C CA . ARG A 1 71 ? 6.282 -5.128 -13.184 1.00 84.12 71 ARG A CA 1
ATOM 563 C C . ARG A 1 71 ? 6.840 -4.280 -12.054 1.00 84.12 71 ARG A C 1
ATOM 565 O O . ARG A 1 71 ? 7.848 -4.642 -11.464 1.00 84.12 71 ARG A O 1
ATOM 572 N N . GLU A 1 72 ? 6.207 -3.148 -11.783 1.00 84.69 72 GLU A N 1
ATOM 573 C CA . GLU A 1 72 ? 6.695 -2.114 -10.890 1.00 84.69 72 GLU A CA 1
ATOM 574 C C . GLU A 1 72 ? 5.516 -1.429 -10.205 1.00 84.69 72 GLU A C 1
ATOM 576 O O . GLU A 1 72 ? 4.558 -0.990 -10.850 1.00 84.69 72 GLU A O 1
ATOM 581 N N . VAL A 1 73 ? 5.629 -1.306 -8.889 1.00 86.75 73 VAL A N 1
ATOM 582 C CA . VAL A 1 73 ? 4.756 -0.486 -8.052 1.00 86.75 73 VAL A CA 1
ATOM 583 C C . VAL A 1 73 ? 5.597 0.201 -6.979 1.00 86.75 73 VAL A C 1
ATOM 585 O O . VAL A 1 73 ? 6.700 -0.237 -6.657 1.00 86.75 73 VAL A O 1
ATOM 588 N N . VAL A 1 74 ? 5.076 1.266 -6.386 1.00 86.69 74 VAL A N 1
ATOM 589 C CA . VAL A 1 74 ? 5.689 1.946 -5.245 1.00 86.69 74 VAL A CA 1
ATOM 590 C C . VAL A 1 74 ? 4.683 1.966 -4.107 1.00 86.69 74 VAL A C 1
ATOM 592 O O . VAL A 1 74 ? 3.570 2.467 -4.260 1.00 86.69 74 VAL A O 1
ATOM 595 N N . LEU A 1 75 ? 5.063 1.413 -2.959 1.00 87.25 75 LEU A N 1
ATOM 596 C CA . LEU A 1 75 ? 4.287 1.529 -1.731 1.00 87.25 75 LEU A CA 1
ATOM 597 C C . LEU A 1 75 ? 4.642 2.860 -1.082 1.00 87.25 75 LEU A C 1
ATOM 599 O O . LEU A 1 75 ? 5.798 3.112 -0.752 1.00 87.25 75 LEU A O 1
ATOM 603 N N . ILE A 1 76 ? 3.647 3.713 -0.899 1.00 87.38 76 ILE A N 1
ATOM 604 C CA . ILE A 1 76 ? 3.813 5.054 -0.353 1.00 87.38 76 ILE A CA 1
ATOM 605 C C . ILE A 1 76 ? 3.132 5.097 1.007 1.00 87.38 76 ILE A C 1
ATOM 607 O O . ILE A 1 76 ? 1.957 4.751 1.149 1.00 87.38 76 ILE A O 1
ATOM 611 N N . THR A 1 77 ? 3.891 5.530 2.005 1.00 88.94 77 THR A N 1
ATOM 612 C CA . THR A 1 77 ? 3.423 5.816 3.364 1.00 88.94 77 THR A CA 1
ATOM 613 C C . THR A 1 77 ? 3.584 7.309 3.652 1.00 88.94 77 THR A C 1
ATOM 615 O O . THR A 1 77 ? 4.031 8.077 2.797 1.00 88.94 77 THR A O 1
ATOM 618 N N . ARG A 1 78 ? 3.211 7.754 4.857 1.00 85.94 78 ARG A N 1
ATOM 619 C CA . ARG A 1 78 ? 3.386 9.163 5.250 1.00 85.94 78 ARG A CA 1
ATOM 620 C C . ARG A 1 78 ? 4.847 9.584 5.318 1.00 85.94 78 ARG A C 1
ATOM 622 O O . ARG A 1 78 ? 5.140 10.735 5.017 1.00 85.94 78 ARG A O 1
ATOM 629 N N . ASP A 1 79 ? 5.744 8.650 5.611 1.00 87.06 79 ASP A N 1
ATOM 630 C CA . ASP A 1 79 ? 7.137 8.966 5.939 1.00 87.06 79 ASP A CA 1
ATOM 631 C C . ASP A 1 79 ? 8.134 8.336 4.960 1.00 87.06 79 ASP A C 1
ATOM 633 O O . ASP A 1 79 ? 9.256 8.812 4.822 1.00 87.06 79 ASP A O 1
ATOM 637 N N . SER A 1 80 ? 7.728 7.294 4.228 1.00 89.44 80 SER A N 1
ATOM 638 C CA . SER A 1 80 ? 8.621 6.524 3.357 1.00 89.44 80 SER A CA 1
ATOM 639 C C . SER A 1 80 ? 7.962 6.059 2.062 1.00 89.44 80 SER A C 1
ATOM 641 O O . SER A 1 80 ? 6.739 5.906 1.974 1.00 89.44 80 SER A O 1
ATOM 643 N N . GLU A 1 81 ? 8.808 5.803 1.069 1.00 89.69 81 GLU A N 1
ATOM 644 C CA . GLU A 1 81 ? 8.463 5.218 -0.222 1.00 89.69 81 GLU A CA 1
ATOM 645 C C . GLU A 1 81 ? 9.258 3.927 -0.400 1.00 89.69 81 GLU A C 1
ATOM 647 O O . GLU A 1 81 ? 10.464 3.890 -0.154 1.00 89.69 81 GLU A O 1
ATOM 652 N N . PHE A 1 82 ? 8.579 2.864 -0.813 1.00 89.62 82 PHE A N 1
ATOM 653 C CA . PHE A 1 82 ? 9.165 1.542 -0.963 1.00 89.62 82 PHE A CA 1
ATOM 654 C C . PHE A 1 82 ? 8.864 0.992 -2.365 1.00 89.62 82 PHE A C 1
ATOM 656 O O . PHE A 1 82 ? 7.751 0.520 -2.620 1.00 89.62 82 PHE A O 1
ATOM 663 N N . PRO A 1 83 ? 9.815 1.095 -3.309 1.00 89.88 83 PRO A N 1
ATOM 664 C CA . PRO A 1 83 ? 9.634 0.583 -4.659 1.00 89.88 83 PRO A CA 1
ATOM 665 C C . PRO A 1 83 ? 9.730 -0.947 -4.682 1.00 89.88 83 PRO A C 1
ATOM 667 O O . PRO A 1 83 ? 10.698 -1.527 -4.194 1.00 89.88 83 PRO A O 1
ATOM 670 N N . ILE A 1 84 ? 8.756 -1.597 -5.315 1.00 89.56 84 ILE A N 1
ATOM 671 C CA . ILE A 1 84 ? 8.745 -3.038 -5.576 1.00 89.56 84 ILE A CA 1
ATOM 672 C C . ILE A 1 84 ? 8.801 -3.241 -7.084 1.00 89.56 84 ILE A C 1
ATOM 674 O O . ILE A 1 84 ? 7.938 -2.760 -7.820 1.00 89.56 84 ILE A O 1
ATOM 678 N N . LYS A 1 85 ? 9.814 -3.978 -7.544 1.00 91.31 85 LYS A N 1
ATOM 679 C CA . LYS A 1 85 ? 9.981 -4.351 -8.950 1.00 91.31 85 LYS A CA 1
ATOM 680 C C . LYS A 1 85 ? 10.193 -5.856 -9.084 1.00 91.31 85 LYS A C 1
ATOM 682 O O . LYS A 1 85 ? 10.821 -6.478 -8.218 1.00 91.31 85 LYS A O 1
ATOM 687 N N . LEU A 1 86 ? 9.665 -6.428 -10.160 1.00 90.19 86 LEU A N 1
ATOM 688 C CA . LEU A 1 86 ? 10.010 -7.778 -10.593 1.00 90.19 86 LEU A CA 1
ATOM 689 C C . LEU A 1 86 ? 11.389 -7.770 -11.253 1.00 90.19 86 LEU A C 1
ATOM 691 O O . LEU A 1 86 ? 11.747 -6.813 -11.944 1.00 90.19 86 LEU A O 1
ATOM 695 N N . THR A 1 87 ? 12.159 -8.827 -11.025 1.00 92.06 87 THR A N 1
ATOM 696 C CA . THR A 1 87 ? 13.393 -9.077 -11.773 1.00 92.06 87 THR A CA 1
ATOM 697 C C . THR A 1 87 ? 13.061 -9.657 -13.147 1.00 92.06 87 THR A C 1
ATOM 699 O O . THR A 1 87 ? 11.972 -10.185 -13.365 1.00 92.06 87 THR A O 1
ATOM 702 N N . GLU A 1 88 ? 14.004 -9.577 -14.086 1.00 89.12 88 GLU A N 1
ATOM 703 C CA . GLU A 1 88 ? 13.834 -10.165 -15.424 1.00 89.12 88 GLU A CA 1
ATOM 704 C C . GLU A 1 88 ? 13.578 -11.682 -15.354 1.00 89.12 88 GLU A C 1
ATOM 706 O O . GLU A 1 88 ? 12.736 -12.195 -16.087 1.00 89.12 88 GLU A O 1
ATOM 711 N N . ASP A 1 89 ? 14.217 -12.382 -14.409 1.00 90.62 89 ASP A N 1
ATOM 712 C CA . ASP A 1 89 ? 13.997 -13.816 -14.176 1.00 90.62 89 ASP A CA 1
ATOM 713 C C . ASP A 1 89 ? 12.561 -14.105 -13.710 1.00 90.62 89 ASP A C 1
ATOM 715 O O . ASP A 1 89 ? 11.914 -15.028 -14.195 1.00 90.62 89 ASP A O 1
ATOM 719 N N . GLU A 1 90 ? 12.015 -13.279 -12.813 1.00 89.50 90 GLU A N 1
ATOM 720 C CA . GLU A 1 90 ? 10.634 -13.427 -12.340 1.00 89.50 90 GLU A CA 1
ATOM 721 C C . GLU A 1 90 ? 9.613 -13.125 -13.444 1.00 89.50 90 GLU A C 1
ATOM 723 O O . GLU A 1 90 ? 8.570 -13.773 -13.512 1.00 89.50 90 GLU A O 1
ATOM 728 N N . ILE A 1 91 ? 9.917 -12.172 -14.330 1.00 87.38 91 ILE A N 1
ATOM 729 C CA . ILE A 1 91 ? 9.088 -11.882 -15.507 1.00 87.38 91 ILE A CA 1
ATOM 730 C C . ILE A 1 91 ? 9.114 -13.068 -16.480 1.00 87.38 91 ILE A C 1
ATOM 732 O O . ILE A 1 91 ? 8.077 -13.405 -17.052 1.00 87.38 91 ILE A O 1
ATOM 736 N N . ALA A 1 92 ? 10.271 -13.710 -16.663 1.00 89.12 92 ALA A N 1
ATOM 737 C CA . ALA A 1 92 ? 10.402 -14.900 -17.503 1.00 89.12 92 ALA A CA 1
ATOM 738 C C . ALA A 1 92 ? 9.649 -16.115 -16.928 1.00 89.12 92 ALA A C 1
ATOM 740 O O . ALA A 1 92 ? 9.145 -16.940 -17.689 1.00 89.12 92 ALA A O 1
ATOM 741 N N . GLU A 1 93 ? 9.528 -16.196 -15.601 1.00 90.69 93 GLU A N 1
ATOM 742 C CA . GLU A 1 93 ? 8.721 -17.192 -14.882 1.00 90.69 93 GLU A CA 1
ATOM 743 C C . GLU A 1 93 ? 7.213 -16.862 -14.839 1.00 90.69 93 GLU A C 1
ATOM 745 O O . GLU A 1 93 ? 6.459 -17.577 -14.180 1.00 90.69 93 GLU A O 1
ATOM 750 N N . ASP A 1 94 ? 6.765 -15.797 -15.517 1.00 87.81 94 ASP A N 1
ATOM 751 C CA . ASP A 1 94 ? 5.374 -15.308 -15.509 1.00 87.81 94 ASP A CA 1
ATOM 752 C C . ASP A 1 94 ? 4.841 -15.022 -14.088 1.00 87.81 94 ASP A C 1
ATOM 754 O O . ASP A 1 94 ? 3.661 -15.205 -13.783 1.00 87.81 94 ASP A O 1
ATOM 758 N N . LYS A 1 95 ? 5.720 -14.570 -13.180 1.00 88.62 95 LYS A N 1
ATOM 759 C CA . LYS A 1 95 ? 5.313 -14.187 -11.823 1.00 88.62 95 LYS A CA 1
ATOM 760 C C . LYS A 1 95 ? 4.535 -12.877 -11.829 1.00 88.62 95 LYS A C 1
ATOM 762 O O . LYS A 1 95 ? 4.940 -11.876 -12.418 1.00 88.62 95 LYS A O 1
ATOM 767 N N . GLU A 1 96 ? 3.447 -12.863 -11.068 1.00 88.88 96 GLU A N 1
ATOM 768 C CA . GLU A 1 96 ? 2.648 -11.666 -10.816 1.00 88.88 96 GLU A CA 1
ATOM 769 C C . GLU A 1 96 ? 3.289 -10.784 -9.731 1.00 88.88 96 GLU A C 1
ATOM 771 O O . GLU A 1 96 ? 3.848 -11.288 -8.751 1.00 88.88 96 GLU A O 1
ATOM 776 N N . ILE A 1 97 ? 3.187 -9.456 -9.861 1.00 86.75 97 ILE A N 1
ATOM 777 C CA . ILE A 1 97 ? 3.745 -8.492 -8.891 1.00 86.75 97 ILE A CA 1
ATOM 778 C C . ILE A 1 97 ? 3.099 -8.634 -7.503 1.00 86.75 97 ILE A C 1
ATOM 780 O O . ILE A 1 97 ? 3.734 -8.382 -6.476 1.00 86.75 97 ILE A O 1
ATOM 784 N N . GLU A 1 98 ? 1.858 -9.112 -7.456 1.00 87.25 98 GLU A N 1
ATOM 785 C CA . GLU A 1 98 ? 1.098 -9.441 -6.255 1.00 87.25 98 GLU A CA 1
ATOM 786 C C . GLU A 1 98 ? 1.846 -10.443 -5.364 1.00 87.25 98 GLU A C 1
ATOM 788 O O . GLU A 1 98 ? 1.774 -10.341 -4.138 1.00 87.25 98 GLU A O 1
ATOM 793 N N . SER A 1 99 ? 2.652 -11.336 -5.951 1.00 89.31 99 SER A N 1
ATOM 794 C CA . SER A 1 99 ? 3.493 -12.278 -5.199 1.00 89.31 99 SER A CA 1
ATOM 795 C C . SER A 1 99 ? 4.517 -11.587 -4.292 1.00 89.31 99 SER A C 1
ATOM 797 O O . SER A 1 99 ? 4.913 -12.156 -3.278 1.00 89.31 99 SER A O 1
ATOM 799 N N . LYS A 1 100 ? 4.902 -10.345 -4.613 1.00 90.19 100 LYS A N 1
ATOM 800 C CA . LYS A 1 100 ? 5.768 -9.499 -3.780 1.00 90.19 100 LYS A CA 1
ATOM 801 C C . LYS A 1 100 ? 4.983 -8.526 -2.911 1.00 90.19 100 LYS A C 1
ATOM 803 O O . LYS A 1 100 ? 5.351 -8.297 -1.763 1.00 90.19 100 LYS A O 1
ATOM 808 N N . ILE A 1 101 ? 3.897 -7.960 -3.438 1.00 89.38 101 ILE A N 1
ATOM 809 C CA . ILE A 1 101 ? 3.089 -6.968 -2.717 1.00 89.38 101 ILE A CA 1
ATOM 810 C C . ILE A 1 101 ? 2.403 -7.599 -1.502 1.00 89.38 101 ILE A C 1
ATOM 812 O O . ILE A 1 101 ? 2.423 -7.019 -0.419 1.00 89.38 101 ILE A O 1
ATOM 816 N N . ILE A 1 102 ? 1.784 -8.772 -1.664 1.00 90.19 102 ILE A N 1
ATOM 817 C CA . ILE A 1 102 ? 0.961 -9.373 -0.608 1.00 90.19 102 ILE A CA 1
ATOM 818 C C . ILE A 1 102 ? 1.795 -9.742 0.633 1.00 90.19 102 ILE A C 1
ATOM 820 O O . ILE A 1 102 ? 1.402 -9.325 1.724 1.00 90.19 102 ILE A O 1
ATOM 824 N N . PRO A 1 103 ? 2.951 -10.432 0.527 1.00 92.38 103 PRO A N 1
ATOM 825 C CA . PRO A 1 103 ? 3.779 -10.727 1.700 1.00 92.38 103 PRO A CA 1
ATOM 826 C C . PRO A 1 103 ? 4.279 -9.471 2.426 1.00 92.38 103 PRO A C 1
ATOM 828 O O . PRO A 1 103 ? 4.301 -9.432 3.659 1.00 92.38 103 PRO A O 1
ATOM 831 N N . GLU A 1 104 ? 4.626 -8.424 1.675 1.00 90.19 104 GLU A N 1
ATOM 832 C CA . GLU A 1 104 ? 5.069 -7.142 2.232 1.00 90.19 104 GLU A CA 1
ATOM 833 C C . GLU A 1 104 ? 3.944 -6.462 3.029 1.00 90.19 104 GLU A C 1
ATOM 835 O O . GLU A 1 104 ? 4.149 -6.020 4.161 1.00 90.19 104 GLU A O 1
ATOM 840 N N . LEU A 1 105 ? 2.725 -6.427 2.480 1.00 90.12 105 LEU A N 1
ATOM 841 C CA . LEU A 1 105 ? 1.564 -5.874 3.181 1.00 90.12 105 LEU A CA 1
ATOM 842 C C . LEU A 1 105 ? 1.232 -6.662 4.448 1.00 90.12 105 LEU A C 1
ATOM 844 O O . LEU A 1 105 ? 0.944 -6.053 5.475 1.00 90.12 105 LEU A O 1
ATOM 848 N N . VAL A 1 106 ? 1.291 -7.995 4.399 1.00 91.31 106 VAL A N 1
ATOM 849 C CA . VAL A 1 106 ? 1.052 -8.849 5.573 1.00 91.31 106 VAL A CA 1
ATOM 850 C C . VAL A 1 106 ? 2.078 -8.563 6.669 1.00 91.31 106 VAL A C 1
ATOM 852 O O . VAL A 1 106 ? 1.704 -8.424 7.832 1.00 91.31 106 VAL A O 1
ATOM 855 N N . THR A 1 107 ? 3.351 -8.405 6.306 1.00 92.19 107 THR A N 1
ATOM 856 C CA . THR A 1 107 ? 4.418 -8.070 7.261 1.00 92.19 107 THR A CA 1
ATOM 857 C C . THR A 1 107 ? 4.141 -6.733 7.944 1.00 92.19 107 THR A C 1
ATOM 859 O O . THR A 1 107 ? 4.078 -6.666 9.171 1.00 92.19 107 THR A O 1
ATOM 862 N N . ARG A 1 108 ? 3.848 -5.689 7.160 1.00 89.75 108 ARG A N 1
ATOM 863 C CA . ARG A 1 108 ? 3.501 -4.358 7.688 1.00 89.75 108 ARG A CA 1
ATOM 864 C C . ARG A 1 108 ? 2.229 -4.364 8.527 1.00 89.75 108 ARG A C 1
ATOM 866 O O . ARG A 1 108 ? 2.107 -3.593 9.471 1.00 89.75 108 ARG A O 1
ATOM 873 N N . HIS A 1 109 ? 1.271 -5.228 8.201 1.00 90.62 109 HIS A N 1
ATOM 874 C CA . HIS A 1 109 ? 0.069 -5.403 9.010 1.00 90.62 109 HIS A CA 1
ATOM 875 C C . HIS A 1 109 ? 0.389 -5.955 10.391 1.00 90.62 109 HIS A C 1
ATOM 877 O O . HIS A 1 109 ? -0.154 -5.482 11.381 1.00 90.62 109 HIS A O 1
ATOM 883 N N . HIS A 1 110 ? 1.267 -6.955 10.459 1.00 92.31 110 HIS A N 1
ATOM 884 C CA . HIS A 1 110 ? 1.694 -7.520 11.730 1.00 92.31 110 HIS A CA 1
ATOM 885 C C . HIS A 1 110 ? 2.449 -6.495 12.575 1.00 92.31 110 HIS A C 1
ATOM 887 O O . HIS A 1 110 ? 2.221 -6.431 13.781 1.00 92.31 110 HIS A O 1
ATOM 893 N N . GLU A 1 111 ? 3.295 -5.67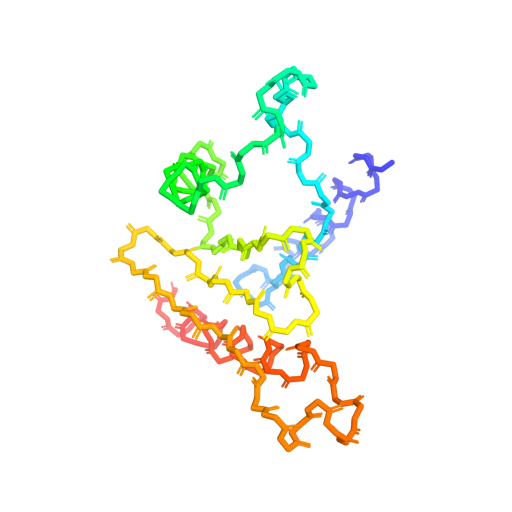2 11.953 1.00 90.44 111 GLU A N 1
ATOM 894 C CA . GLU A 1 111 ? 3.939 -4.539 12.627 1.00 90.44 111 GLU A CA 1
ATOM 895 C C . GLU A 1 111 ? 2.900 -3.547 13.157 1.00 90.44 111 GLU A C 1
ATOM 897 O O . GLU A 1 111 ? 2.941 -3.193 14.331 1.00 90.44 111 GLU A O 1
ATOM 902 N N . TRP A 1 112 ? 1.906 -3.190 12.341 1.00 87.00 112 TRP A N 1
ATOM 903 C CA . TRP A 1 112 ? 0.816 -2.305 12.748 1.00 87.00 112 TRP A CA 1
ATOM 904 C C . TRP A 1 112 ? 0.007 -2.852 13.928 1.00 87.00 112 TRP A C 1
ATOM 906 O O . TRP A 1 112 ? -0.276 -2.115 14.865 1.00 87.00 112 TRP A O 1
ATOM 916 N N . ILE A 1 113 ? -0.355 -4.139 13.903 1.00 89.75 113 ILE A N 1
ATOM 917 C CA . ILE A 1 113 ? -1.085 -4.792 15.000 1.00 89.75 113 ILE A CA 1
ATOM 918 C C . ILE A 1 113 ? -0.260 -4.775 16.290 1.00 89.75 113 ILE A C 1
ATOM 920 O O . ILE A 1 113 ? -0.825 -4.638 17.369 1.00 89.75 113 ILE A O 1
ATOM 924 N N . ARG A 1 114 ? 1.065 -4.937 16.197 1.00 87.19 114 ARG A N 1
ATOM 925 C CA . AR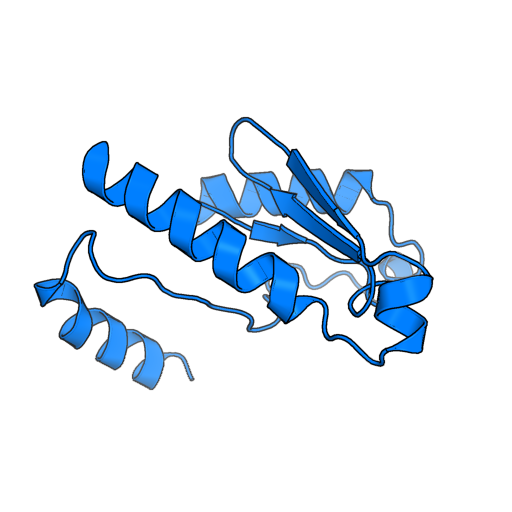G A 1 114 ? 1.952 -4.922 17.367 1.00 87.19 114 ARG A CA 1
ATOM 926 C C . ARG A 1 114 ? 2.094 -3.525 17.973 1.00 87.19 114 ARG A C 1
ATOM 928 O O . ARG A 1 114 ? 2.271 -3.418 19.183 1.00 87.19 114 ARG A O 1
ATOM 935 N N . ASP A 1 115 ? 2.063 -2.495 17.136 1.00 80.12 115 ASP A N 1
ATOM 936 C CA . ASP A 1 115 ? 2.282 -1.105 17.539 1.00 80.12 115 ASP A CA 1
ATOM 937 C C . ASP A 1 115 ? 0.969 -0.380 17.945 1.00 80.12 115 ASP A C 1
ATOM 939 O O . ASP A 1 115 ? 1.022 0.782 18.360 1.00 80.12 115 ASP A O 1
ATOM 943 N N . ALA A 1 116 ? -0.190 -1.048 17.831 1.00 67.50 116 ALA A N 1
ATOM 944 C CA . ALA A 1 116 ? -1.532 -0.562 18.195 1.00 67.50 116 ALA A CA 1
ATOM 945 C C . ALA A 1 116 ? -1.931 -0.903 19.643 1.00 67.50 116 ALA A C 1
ATOM 947 O O . ALA A 1 116 ? -2.605 -0.048 20.268 1.00 67.50 116 ALA A O 1
#

Foldseek 3Di:
DVVVVVVVCVVCVVVPLVDDDPCPDPPCVDPDPPVVLPDPDPVVQQVVQLVCCVVVVDAWDWTDDPVCQFAWIWIHGNVDIRIQGDDPVCVVVVHGSCVVVVVVVVVVSVVSVVVD